Protein AF-A0A2U3A443-F1 (afdb_monomer_lite)

pLDDT: mean 76.54, std 14.45, range [34.06, 94.19]

Radius of gyration: 15.15 Å; chains: 1; bounding box: 35×27×41 Å

Secondary structure (DSSP, 8-state):
--HHHHHHHHHS-HHHHHHHHHHHTS---HHHHHHHHTS-HHHHHHHHHHHHHHH-SSS-SS-S---SHHHHHHHHHHHHHHHHHTT-EEEEEEEESEEEEEEE-TT--EEEEEEEEEETTEEEEEEEEEHHHHHHH-----

Sequence (142 aa):
MSTAAVLLLERLSSLERAVLVLREMLGCDMARIAEAVGHPEATCRELAATITARTDTGTRPWPREITGADRVARLLTAIVPALLAVGITMRPTDAAADPGALFHDPHGTLLGALALGIADNRVHTIHWLPAQQVGRETGEPT

Structure (mmCIF, N/CA/C/O backbone):
data_AF-A0A2U3A443-F1
#
_entry.id   AF-A0A2U3A443-F1
#
loop_
_atom_site.group_PDB
_atom_site.id
_atom_site.type_symbol
_atom_site.label_atom_id
_atom_site.label_alt_id
_atom_site.label_comp_id
_atom_site.label_asym_id
_atom_site.label_entity_id
_atom_site.label_seq_id
_atom_site.pdbx_PDB_ins_code
_atom_site.Cartn_x
_atom_site.Cartn_y
_atom_site.Cartn_z
_atom_site.occupancy
_atom_site.B_iso_or_equiv
_atom_site.auth_seq_id
_atom_site.auth_comp_id
_atom_site.auth_asym_id
_atom_site.auth_atom_id
_atom_site.pdbx_PDB_model_num
ATOM 1 N N . MET A 1 1 ? 19.203 5.567 -5.110 1.00 53.38 1 MET A N 1
ATOM 2 C CA . MET A 1 1 ? 18.473 5.469 -3.827 1.00 53.38 1 MET A CA 1
ATOM 3 C C . MET A 1 1 ? 19.439 5.494 -2.668 1.00 53.38 1 MET A C 1
ATOM 5 O O . MET A 1 1 ? 20.416 4.755 -2.708 1.00 53.38 1 MET A O 1
ATOM 9 N N . SER A 1 2 ? 19.131 6.295 -1.650 1.00 58.66 2 SER A N 1
ATOM 10 C CA . SER A 1 2 ? 19.770 6.195 -0.341 1.00 58.66 2 SER A CA 1
ATOM 11 C C . SER A 1 2 ? 19.328 4.895 0.336 1.00 58.66 2 SER A C 1
ATOM 13 O O . SER A 1 2 ? 18.132 4.611 0.408 1.00 58.66 2 SER A O 1
ATOM 15 N N . THR A 1 3 ? 20.274 4.104 0.837 1.00 62.72 3 THR A N 1
ATOM 16 C CA . THR A 1 3 ? 20.029 2.953 1.726 1.00 62.72 3 THR A CA 1
ATOM 17 C C . THR A 1 3 ? 19.163 3.323 2.932 1.00 62.72 3 THR A C 1
ATOM 19 O O . THR A 1 3 ? 18.426 2.476 3.431 1.00 62.72 3 THR A O 1
ATOM 22 N N . ALA A 1 4 ? 19.173 4.596 3.339 1.00 66.62 4 ALA A N 1
ATOM 23 C CA . ALA A 1 4 ? 18.350 5.117 4.424 1.00 66.62 4 ALA A CA 1
ATOM 24 C C . ALA A 1 4 ? 16.841 4.902 4.208 1.00 66.62 4 ALA A C 1
ATOM 26 O O . ALA A 1 4 ? 16.128 4.649 5.172 1.00 66.62 4 ALA A O 1
ATOM 27 N N . ALA A 1 5 ? 16.349 4.941 2.964 1.00 66.12 5 ALA A N 1
ATOM 28 C CA . ALA A 1 5 ? 14.924 4.758 2.680 1.00 66.12 5 ALA A CA 1
ATOM 29 C C . ALA A 1 5 ? 14.450 3.314 2.914 1.00 66.12 5 ALA A C 1
ATOM 31 O O . ALA A 1 5 ? 13.364 3.099 3.440 1.00 66.12 5 ALA A O 1
ATOM 32 N N . VAL A 1 6 ? 15.272 2.317 2.569 1.00 68.50 6 VAL A N 1
ATOM 33 C CA . VAL A 1 6 ? 14.946 0.903 2.828 1.00 68.50 6 VAL A CA 1
ATOM 34 C C . VAL A 1 6 ? 15.049 0.604 4.323 1.00 68.50 6 VAL A C 1
ATOM 36 O O . VAL A 1 6 ? 14.130 0.026 4.893 1.00 68.50 6 VAL A O 1
ATOM 39 N N . LEU A 1 7 ? 16.108 1.089 4.978 1.00 73.06 7 LEU A N 1
ATOM 40 C CA . LEU A 1 7 ? 16.286 0.945 6.427 1.00 73.06 7 LEU A CA 1
ATOM 41 C C . LEU A 1 7 ? 15.151 1.604 7.222 1.00 73.06 7 LEU A C 1
ATOM 43 O O . LEU A 1 7 ? 14.743 1.099 8.265 1.00 73.06 7 LEU A O 1
ATOM 47 N N . LEU A 1 8 ? 14.611 2.721 6.734 1.00 76.50 8 LEU A N 1
ATOM 48 C CA . LEU A 1 8 ? 13.441 3.352 7.331 1.00 76.50 8 LEU A CA 1
ATOM 49 C C . LEU A 1 8 ? 12.235 2.405 7.323 1.00 76.50 8 LEU A C 1
ATOM 51 O O . LEU A 1 8 ? 11.584 2.257 8.353 1.00 76.50 8 LEU A O 1
ATOM 55 N N . LEU A 1 9 ? 11.947 1.752 6.194 1.00 76.44 9 LEU A N 1
ATOM 56 C CA . LEU A 1 9 ? 10.821 0.818 6.092 1.00 76.44 9 LEU A CA 1
ATOM 57 C C . LEU A 1 9 ? 10.974 -0.354 7.050 1.00 76.44 9 LEU A C 1
ATOM 59 O O . LEU A 1 9 ? 9.990 -0.765 7.662 1.00 76.44 9 LEU A O 1
ATOM 63 N N . GLU A 1 10 ? 12.194 -0.864 7.203 1.00 79.25 10 GLU A N 1
ATOM 64 C CA . GLU A 1 10 ? 12.505 -1.957 8.127 1.00 79.25 10 GLU A CA 1
ATOM 65 C C . GLU A 1 10 ? 12.235 -1.585 9.592 1.00 79.25 10 GLU A C 1
ATOM 67 O O . GLU A 1 10 ? 11.918 -2.461 10.392 1.00 79.25 10 GLU A O 1
ATOM 72 N N . ARG A 1 11 ? 12.286 -0.293 9.945 1.00 83.44 11 ARG A N 1
ATOM 73 C CA . ARG A 1 11 ? 11.960 0.201 11.294 1.00 83.44 11 ARG A CA 1
ATOM 74 C C . ARG A 1 11 ? 10.465 0.408 11.538 1.00 83.44 11 ARG A C 1
ATOM 76 O O . ARG A 1 11 ? 10.071 0.576 12.689 1.00 83.44 11 ARG A O 1
ATOM 83 N N . LEU A 1 12 ? 9.650 0.454 10.486 1.00 86.00 12 LEU A N 1
ATOM 84 C CA . LEU A 1 12 ? 8.202 0.619 10.599 1.00 86.00 12 LEU A CA 1
ATOM 85 C C . LEU A 1 12 ? 7.518 -0.727 10.844 1.00 86.00 12 LEU A C 1
ATOM 87 O O . LEU A 1 12 ? 7.903 -1.743 10.259 1.00 86.00 12 LEU A O 1
ATOM 91 N N . SER A 1 13 ? 6.459 -0.710 11.655 1.00 88.69 13 SER A N 1
ATOM 92 C CA . SER A 1 13 ? 5.519 -1.833 11.746 1.00 88.69 13 SER A CA 1
ATOM 93 C C . SER A 1 13 ? 4.850 -2.109 10.391 1.00 88.69 13 SER A C 1
ATOM 95 O O . SER A 1 13 ? 4.821 -1.241 9.515 1.00 88.69 13 SER A O 1
ATOM 97 N N . SER A 1 14 ? 4.274 -3.304 10.205 1.00 89.25 14 SER A N 1
ATOM 98 C CA . SER A 1 14 ? 3.563 -3.651 8.962 1.00 89.25 14 SER A CA 1
ATOM 99 C C . SER A 1 14 ? 2.449 -2.653 8.635 1.00 89.25 14 SER A C 1
ATOM 101 O O . SER A 1 14 ? 2.334 -2.226 7.491 1.00 89.25 14 SER A O 1
ATOM 103 N N . LEU A 1 15 ? 1.688 -2.216 9.643 1.00 90.38 15 LEU A N 1
ATOM 104 C CA . LEU A 1 15 ? 0.618 -1.236 9.470 1.00 90.38 15 LEU A CA 1
ATOM 105 C C . LEU A 1 15 ? 1.158 0.143 9.064 1.00 90.38 15 LEU A C 1
ATOM 107 O O . LEU A 1 15 ? 0.685 0.728 8.095 1.00 90.38 15 LEU A O 1
ATOM 111 N N . GLU A 1 16 ? 2.176 0.659 9.755 1.00 90.88 16 GLU A N 1
ATOM 112 C CA . GLU A 1 16 ? 2.790 1.947 9.398 1.00 90.88 16 GLU A CA 1
ATOM 113 C C . GLU A 1 16 ? 3.404 1.916 7.999 1.00 90.88 16 GLU A C 1
ATOM 115 O O . GLU A 1 16 ? 3.292 2.878 7.240 1.00 90.88 16 GLU A O 1
ATOM 120 N N . ARG A 1 17 ? 4.035 0.794 7.641 1.00 90.44 17 ARG A N 1
ATOM 121 C CA . ARG A 1 17 ? 4.611 0.596 6.316 1.00 90.44 17 ARG A CA 1
ATOM 122 C C . ARG A 1 17 ? 3.524 0.557 5.246 1.00 90.44 17 ARG A C 1
ATOM 124 O O . ARG A 1 17 ? 3.692 1.202 4.216 1.00 90.44 17 ARG A O 1
ATOM 131 N N . ALA A 1 18 ? 2.411 -0.131 5.500 1.00 91.06 18 ALA A N 1
ATOM 132 C CA . ALA A 1 18 ? 1.263 -0.139 4.601 1.00 91.06 18 ALA A CA 1
ATOM 133 C C . ALA A 1 18 ? 0.691 1.276 4.415 1.00 91.06 18 ALA A C 1
ATOM 135 O O . ALA A 1 18 ? 0.575 1.733 3.281 1.00 91.06 18 ALA A O 1
ATOM 136 N N . VAL A 1 19 ? 0.439 2.016 5.502 1.00 91.88 19 VAL A N 1
ATOM 137 C CA . VAL A 1 19 ? -0.047 3.409 5.450 1.00 91.88 19 VAL A CA 1
ATOM 138 C C . VAL A 1 19 ? 0.905 4.306 4.651 1.00 91.88 19 VAL A C 1
ATOM 140 O O . VAL A 1 19 ? 0.457 5.081 3.806 1.00 91.88 19 VAL A O 1
ATOM 143 N N . LEU A 1 20 ? 2.219 4.185 4.867 1.00 87.88 20 LEU A N 1
ATOM 144 C CA . LEU A 1 20 ? 3.219 4.951 4.121 1.00 87.88 20 LEU A CA 1
ATOM 145 C C . LEU A 1 20 ? 3.192 4.624 2.621 1.00 87.88 20 LEU A C 1
ATOM 147 O O . LEU A 1 20 ? 3.253 5.533 1.797 1.00 87.88 20 LEU A O 1
ATOM 151 N N . VAL A 1 21 ? 3.111 3.343 2.261 1.00 86.56 21 VAL A N 1
ATOM 152 C CA . VAL A 1 21 ? 3.113 2.885 0.863 1.00 86.56 21 VAL A CA 1
ATOM 153 C C . VAL A 1 21 ? 1.837 3.313 0.144 1.00 86.56 21 VAL A C 1
ATOM 155 O O . VAL A 1 21 ? 1.916 3.890 -0.941 1.00 86.56 21 VAL A O 1
ATOM 158 N N . LEU A 1 22 ? 0.669 3.097 0.755 1.00 88.75 22 LEU A N 1
ATOM 159 C CA . LEU A 1 22 ? -0.617 3.491 0.179 1.00 88.75 22 LEU A CA 1
ATOM 160 C C . LEU A 1 22 ? -0.670 5.010 -0.068 1.00 88.75 22 LEU A C 1
ATOM 162 O O . LEU A 1 22 ? -1.090 5.451 -1.136 1.00 88.75 22 LEU A O 1
ATOM 166 N N . ARG A 1 23 ? -0.173 5.814 0.881 1.00 87.88 23 ARG A N 1
ATOM 167 C CA . ARG A 1 23 ? -0.141 7.280 0.767 1.00 87.88 23 ARG A CA 1
ATOM 168 C C . ARG A 1 23 ? 0.857 7.773 -0.276 1.00 87.88 23 ARG A C 1
ATOM 170 O O . ARG A 1 23 ? 0.533 8.620 -1.102 1.00 87.88 23 ARG A O 1
ATOM 177 N N . GLU A 1 24 ? 2.095 7.295 -0.211 1.00 82.31 24 GLU A N 1
ATOM 178 C CA . GLU A 1 24 ? 3.197 7.906 -0.958 1.00 82.31 24 GLU A CA 1
ATOM 179 C C . GLU A 1 24 ? 3.443 7.272 -2.325 1.00 82.31 24 GLU A C 1
ATOM 181 O O . GLU A 1 24 ? 3.887 7.977 -3.235 1.00 82.31 24 GLU A O 1
ATOM 186 N N . MET A 1 25 ? 3.202 5.965 -2.463 1.00 79.69 25 MET A N 1
ATOM 187 C CA . MET A 1 25 ? 3.473 5.217 -3.696 1.00 79.69 25 MET A CA 1
ATOM 188 C C . MET A 1 25 ? 2.206 5.029 -4.523 1.00 79.69 25 MET A C 1
ATOM 190 O O . MET A 1 25 ? 2.236 5.247 -5.728 1.00 79.69 25 MET A O 1
ATOM 194 N N . LEU A 1 26 ? 1.089 4.686 -3.876 1.00 80.12 26 LEU A N 1
ATOM 195 C CA . LEU A 1 26 ? -0.202 4.512 -4.554 1.00 80.12 26 LEU A CA 1
ATOM 196 C C . LEU A 1 26 ? -1.026 5.807 -4.618 1.00 80.12 26 LEU A C 1
ATOM 198 O O . LEU A 1 26 ? -2.033 5.858 -5.319 1.00 80.12 26 LEU A O 1
ATOM 202 N N . GLY A 1 27 ? -0.596 6.863 -3.920 1.00 81.81 27 GLY A N 1
ATOM 203 C CA . GLY A 1 27 ? -1.248 8.173 -3.965 1.00 81.81 27 GLY A CA 1
ATOM 204 C C . GLY A 1 27 ? -2.659 8.185 -3.372 1.00 81.81 27 GLY A C 1
ATOM 205 O O . GLY A 1 27 ? -3.460 9.038 -3.748 1.00 81.81 27 GLY A O 1
ATOM 206 N N . CYS A 1 28 ? -2.981 7.242 -2.482 1.00 86.69 28 CYS A N 1
ATOM 207 C CA . CYS A 1 28 ? -4.288 7.164 -1.837 1.00 86.69 28 CYS A CA 1
ATOM 208 C C . CYS A 1 28 ? -4.478 8.309 -0.831 1.00 86.69 28 CYS A C 1
ATOM 210 O O . CYS A 1 28 ? -3.571 8.649 -0.065 1.00 86.69 28 CYS A O 1
ATOM 212 N N . ASP A 1 29 ? -5.685 8.871 -0.803 1.00 90.25 29 ASP A N 1
ATOM 213 C CA . ASP A 1 29 ? -6.117 9.773 0.263 1.00 90.25 29 ASP A CA 1
ATOM 214 C C . ASP A 1 29 ? -6.342 9.019 1.591 1.00 90.25 29 ASP A C 1
ATOM 216 O O . ASP A 1 29 ? -6.368 7.787 1.641 1.00 90.25 29 ASP A O 1
ATOM 220 N N . MET A 1 30 ? -6.471 9.759 2.698 1.00 90.50 30 MET A N 1
ATOM 221 C CA . MET A 1 30 ? -6.606 9.149 4.029 1.00 90.50 30 MET A CA 1
ATOM 222 C C . MET A 1 30 ? -7.878 8.310 4.177 1.00 90.50 30 MET A C 1
ATOM 224 O O . MET A 1 30 ? -7.834 7.304 4.880 1.00 90.50 30 MET A O 1
ATOM 228 N N . ALA A 1 31 ? -8.976 8.692 3.520 1.00 91.19 31 ALA A N 1
ATOM 229 C CA . ALA A 1 31 ? -10.234 7.952 3.581 1.00 91.19 31 ALA A CA 1
ATOM 230 C C . ALA A 1 31 ? -10.078 6.571 2.930 1.00 91.19 31 ALA A C 1
ATOM 232 O O . ALA A 1 31 ? -10.384 5.552 3.543 1.00 91.19 31 ALA A O 1
ATOM 233 N N . ARG A 1 32 ? -9.476 6.519 1.739 1.00 89.81 32 ARG A N 1
ATOM 234 C CA . ARG A 1 32 ? -9.191 5.269 1.032 1.00 89.81 32 ARG A CA 1
ATOM 235 C C . ARG A 1 32 ? -8.174 4.396 1.766 1.00 89.81 32 ARG A C 1
ATOM 237 O O . ARG A 1 32 ? -8.288 3.176 1.749 1.00 89.81 32 ARG A O 1
ATOM 244 N N . ILE A 1 33 ? -7.191 4.994 2.443 1.00 92.75 33 ILE A N 1
ATOM 245 C CA . ILE A 1 33 ? -6.266 4.241 3.307 1.00 92.75 33 ILE A CA 1
ATOM 246 C C . ILE A 1 33 ? -7.008 3.622 4.489 1.00 92.75 33 ILE A C 1
ATOM 248 O O . ILE A 1 33 ? -6.773 2.457 4.791 1.00 92.75 33 ILE A O 1
ATOM 252 N N . ALA A 1 34 ? -7.879 4.388 5.148 1.00 93.38 34 ALA A N 1
ATOM 253 C CA . ALA A 1 34 ? -8.662 3.941 6.297 1.00 93.38 34 ALA A CA 1
ATOM 254 C C . ALA A 1 34 ? -9.528 2.722 5.954 1.00 93.38 34 ALA A C 1
ATOM 256 O O . ALA A 1 34 ? -9.492 1.720 6.670 1.00 93.38 34 ALA A O 1
ATOM 257 N N . GLU A 1 35 ? -10.224 2.785 4.816 1.00 91.44 35 GLU A N 1
ATOM 258 C CA . GLU A 1 35 ? -10.974 1.660 4.250 1.00 91.44 35 GLU A CA 1
ATOM 259 C C . GLU A 1 35 ? -10.056 0.462 3.983 1.00 91.44 35 GLU A C 1
ATOM 261 O O . GLU A 1 35 ? -10.313 -0.638 4.467 1.00 91.44 35 GLU A O 1
ATOM 266 N N . ALA A 1 36 ? -8.937 0.684 3.287 1.00 90.94 36 ALA A N 1
ATOM 267 C CA . ALA A 1 36 ? -8.047 -0.391 2.869 1.00 90.94 36 ALA A CA 1
ATOM 268 C C . ALA A 1 36 ? -7.353 -1.123 4.028 1.00 90.94 36 ALA A C 1
ATOM 270 O O . ALA A 1 36 ? -7.102 -2.321 3.919 1.00 90.94 36 ALA A O 1
ATOM 271 N N . VAL A 1 37 ? -7.025 -0.429 5.125 1.00 92.50 37 VAL A N 1
ATOM 272 C CA . VAL A 1 37 ? -6.365 -1.035 6.299 1.00 92.50 37 VAL A CA 1
ATOM 273 C C . VAL A 1 37 ? -7.341 -1.414 7.419 1.00 92.50 37 VAL A C 1
ATOM 275 O O . VAL A 1 37 ? -6.917 -1.974 8.429 1.00 92.50 37 VAL A O 1
ATOM 278 N N . GLY A 1 38 ? -8.633 -1.102 7.271 1.00 90.88 38 GLY A N 1
ATOM 279 C CA . GLY A 1 38 ? -9.667 -1.416 8.259 1.00 90.88 38 GLY A CA 1
ATOM 280 C C . GLY A 1 38 ? -9.524 -0.653 9.580 1.00 90.88 38 GLY A C 1
ATOM 281 O O . GLY A 1 38 ? -9.815 -1.200 10.648 1.00 90.88 38 GLY A O 1
ATOM 282 N N . HIS A 1 39 ? -9.046 0.595 9.546 1.00 93.06 39 HIS A N 1
ATOM 283 C CA . HIS A 1 39 ? -8.893 1.444 10.734 1.00 93.06 39 HIS A CA 1
ATOM 284 C C . HIS A 1 39 ? -9.566 2.805 10.557 1.00 93.06 39 HIS A C 1
ATOM 286 O O . HIS A 1 39 ? -9.687 3.278 9.432 1.00 93.06 39 HIS A O 1
ATOM 292 N N . PRO A 1 40 ? -9.979 3.478 11.649 1.00 94.12 40 PRO A N 1
ATOM 293 C CA . PRO A 1 40 ? -10.539 4.821 11.557 1.00 94.12 40 PRO A CA 1
ATOM 294 C C . PRO A 1 40 ? -9.566 5.808 10.901 1.00 94.12 40 PRO A C 1
ATOM 296 O O . PRO A 1 40 ? -8.369 5.805 11.192 1.00 94.12 40 PRO A O 1
ATOM 299 N N . GLU A 1 41 ? -10.091 6.728 10.090 1.00 94.19 41 GLU A N 1
ATOM 300 C CA . GLU A 1 41 ? -9.273 7.719 9.377 1.00 94.19 41 GLU A CA 1
ATOM 301 C C . GLU A 1 41 ? -8.410 8.571 10.324 1.00 94.19 41 GLU A C 1
ATOM 303 O O . GLU A 1 41 ? -7.262 8.889 10.010 1.00 94.19 41 GLU A O 1
ATOM 308 N N . ALA A 1 42 ? -8.924 8.893 11.515 1.00 93.25 42 ALA A N 1
ATOM 309 C CA . ALA A 1 42 ? -8.171 9.601 12.548 1.00 93.25 42 ALA A CA 1
ATOM 310 C C . ALA A 1 42 ? -6.902 8.835 12.966 1.00 93.25 42 ALA A C 1
ATOM 312 O O . ALA A 1 42 ? -5.818 9.415 12.998 1.00 93.25 42 ALA A O 1
ATOM 313 N N . THR A 1 43 ? -7.009 7.521 13.181 1.00 93.19 43 THR A N 1
ATOM 314 C CA . THR A 1 43 ? -5.870 6.651 13.503 1.00 93.19 43 THR A CA 1
ATOM 315 C C . THR A 1 43 ? -4.854 6.632 12.361 1.00 93.19 43 THR A C 1
ATOM 317 O O . THR A 1 43 ? -3.653 6.764 12.591 1.00 93.19 43 THR A O 1
ATOM 320 N N . CYS A 1 44 ? -5.312 6.541 11.110 1.00 94.00 44 CYS A N 1
ATOM 321 C CA . CYS A 1 44 ? -4.427 6.595 9.945 1.00 94.00 44 CYS A CA 1
ATOM 322 C C . CYS A 1 44 ? -3.690 7.941 9.834 1.00 94.00 44 CYS A C 1
ATOM 324 O O . CYS A 1 44 ? -2.499 7.960 9.517 1.00 94.00 44 CYS A O 1
ATOM 326 N N . ARG A 1 45 ? -4.360 9.060 10.143 1.00 91.94 45 ARG A N 1
ATOM 327 C CA . ARG A 1 45 ? -3.759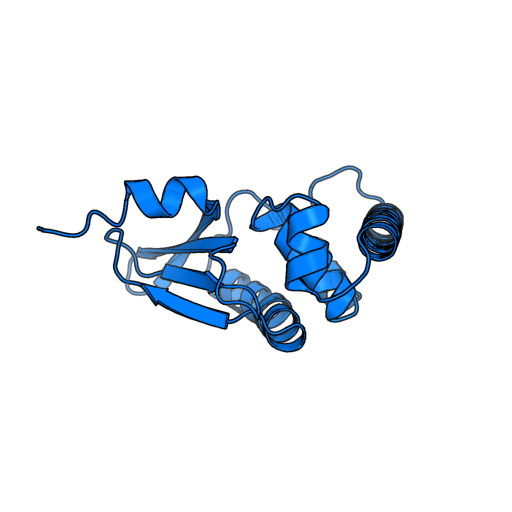 10.406 10.173 1.00 91.94 45 ARG A CA 1
ATOM 328 C C . ARG A 1 45 ? -2.706 10.548 11.274 1.00 91.94 45 ARG A C 1
ATOM 330 O O . ARG A 1 45 ? -1.640 11.111 11.026 1.00 91.94 45 ARG A O 1
ATOM 337 N N . GLU A 1 46 ? -2.963 10.012 12.462 1.00 92.50 46 GLU A N 1
ATOM 338 C CA . GLU A 1 46 ? -1.998 9.999 13.569 1.00 92.50 46 GLU A CA 1
ATOM 339 C C . GLU A 1 46 ? -0.760 9.165 13.227 1.00 92.50 46 GLU A C 1
ATOM 341 O O . GLU A 1 46 ? 0.372 9.625 13.401 1.00 92.50 46 GLU A O 1
ATOM 346 N N . LEU A 1 47 ? -0.952 7.972 12.657 1.00 91.19 47 LEU A N 1
ATOM 347 C CA . LEU A 1 47 ? 0.148 7.141 12.164 1.00 91.19 47 LEU A CA 1
ATOM 348 C C . LEU A 1 47 ? 0.954 7.886 11.099 1.00 91.19 47 LEU A C 1
ATOM 350 O O . LEU A 1 47 ? 2.177 7.967 11.190 1.00 91.19 47 LEU A O 1
ATOM 354 N N . ALA A 1 48 ? 0.271 8.493 10.128 1.00 87.31 48 ALA A N 1
ATOM 355 C CA . ALA A 1 48 ? 0.873 9.300 9.077 1.00 87.31 48 ALA A CA 1
ATOM 356 C C . ALA A 1 48 ? 1.748 10.436 9.631 1.00 87.31 48 ALA A C 1
ATOM 358 O O . ALA A 1 48 ? 2.858 10.635 9.132 1.00 87.31 48 ALA A O 1
ATOM 359 N N . ALA A 1 49 ? 1.270 11.154 10.649 1.00 87.62 49 ALA A N 1
ATOM 360 C CA . ALA A 1 49 ? 2.020 12.209 11.322 1.00 87.62 49 ALA A CA 1
ATOM 361 C C . ALA A 1 49 ? 3.223 11.649 12.094 1.00 87.62 49 ALA A C 1
ATOM 363 O O . ALA A 1 49 ? 4.322 12.200 12.018 1.00 87.62 49 ALA A O 1
ATOM 364 N N . THR A 1 50 ? 3.045 10.518 12.779 1.00 86.81 50 THR A N 1
ATOM 365 C CA . THR A 1 50 ? 4.111 9.890 13.568 1.00 86.81 50 THR A CA 1
ATOM 366 C C . THR A 1 50 ? 5.221 9.328 12.677 1.00 86.81 50 THR A C 1
ATOM 368 O O . THR A 1 50 ? 6.397 9.428 13.029 1.00 86.81 50 THR A O 1
ATOM 371 N N . ILE A 1 51 ? 4.874 8.781 11.507 1.00 85.44 51 ILE A N 1
ATOM 372 C CA . ILE A 1 51 ? 5.838 8.374 10.480 1.00 85.44 51 ILE A CA 1
ATOM 373 C C . ILE A 1 51 ? 6.612 9.602 10.002 1.00 85.44 51 ILE A C 1
ATOM 375 O O . ILE A 1 51 ? 7.837 9.587 10.058 1.00 85.44 51 ILE A O 1
ATOM 379 N N . THR A 1 52 ? 5.928 10.685 9.614 1.00 80.25 52 THR A N 1
ATOM 380 C CA . THR A 1 52 ? 6.580 11.925 9.159 1.00 80.25 52 THR A CA 1
ATOM 381 C C . THR A 1 52 ? 7.570 12.463 10.196 1.00 80.25 52 THR A C 1
ATOM 383 O O . THR A 1 52 ? 8.719 12.742 9.854 1.00 80.25 52 THR A O 1
ATOM 386 N N . ALA A 1 53 ? 7.171 12.522 11.469 1.00 79.19 53 ALA A N 1
ATOM 387 C CA . ALA A 1 53 ? 8.048 12.933 12.564 1.00 79.19 53 ALA A CA 1
ATOM 388 C C . ALA A 1 53 ? 9.275 12.014 12.720 1.00 79.19 53 ALA A C 1
ATOM 390 O O . ALA A 1 53 ? 10.379 12.491 12.955 1.00 79.19 53 ALA A O 1
ATOM 391 N N . ARG A 1 54 ? 9.113 10.696 12.534 1.00 74.50 54 ARG A N 1
ATOM 392 C CA . ARG A 1 54 ? 10.224 9.725 12.565 1.00 74.50 54 ARG A CA 1
ATOM 393 C C . ARG A 1 54 ? 11.146 9.802 11.358 1.00 74.50 54 ARG A C 1
ATOM 395 O O . ARG A 1 54 ? 12.282 9.342 11.444 1.00 74.50 54 ARG A O 1
ATOM 402 N N . THR A 1 55 ? 10.651 10.309 10.234 1.00 67.31 55 THR A N 1
ATOM 403 C CA . THR A 1 55 ? 11.432 10.370 9.001 1.00 67.31 55 THR A CA 1
ATOM 404 C C . THR A 1 55 ? 12.399 11.539 8.934 1.00 67.31 55 THR A C 1
ATOM 406 O O . THR A 1 55 ? 13.259 11.457 8.071 1.00 67.31 55 THR A O 1
ATOM 409 N N . ASP A 1 56 ? 12.272 12.570 9.786 1.00 59.84 56 ASP A N 1
ATOM 410 C CA . ASP A 1 56 ? 13.176 13.731 10.015 1.00 59.84 56 ASP A CA 1
ATOM 411 C C . ASP A 1 56 ? 13.918 14.327 8.792 1.00 59.84 56 ASP A C 1
ATOM 413 O O . ASP A 1 56 ? 14.938 14.995 8.912 1.00 59.84 56 ASP A O 1
ATOM 417 N N . THR A 1 57 ? 13.450 14.068 7.570 1.00 51.97 57 THR A N 1
ATOM 418 C CA . THR A 1 57 ? 14.237 14.314 6.348 1.00 51.97 57 THR A CA 1
ATOM 419 C C . THR A 1 57 ? 13.613 15.359 5.443 1.00 51.97 57 THR A C 1
ATOM 421 O O . THR A 1 57 ? 14.231 15.713 4.443 1.00 51.97 57 THR A O 1
ATOM 424 N N . GLY A 1 58 ? 12.402 15.854 5.739 1.00 51.19 58 GLY A N 1
ATOM 425 C CA . GLY A 1 58 ? 11.702 16.855 4.913 1.00 51.19 58 GLY A CA 1
ATOM 426 C C . GLY A 1 58 ? 11.539 16.463 3.433 1.00 51.19 58 GLY A C 1
ATOM 427 O O . GLY A 1 58 ? 11.113 17.272 2.615 1.00 51.19 58 GLY A O 1
ATOM 428 N N . THR A 1 59 ? 11.885 15.223 3.082 1.00 51.56 59 THR A N 1
ATOM 429 C CA . THR A 1 59 ? 12.065 14.729 1.722 1.00 51.56 59 THR A CA 1
ATOM 430 C C . THR A 1 59 ? 11.208 13.485 1.584 1.00 51.56 59 THR A C 1
ATOM 432 O O . THR A 1 59 ? 11.196 12.635 2.474 1.00 51.56 59 THR A O 1
ATOM 435 N N . ARG A 1 60 ? 10.490 13.361 0.464 1.00 56.66 60 ARG A N 1
ATOM 436 C CA . ARG A 1 60 ? 9.754 12.139 0.125 1.00 56.66 60 ARG A CA 1
ATOM 437 C C . ARG A 1 60 ? 10.720 10.946 0.253 1.00 56.66 60 ARG A C 1
ATOM 439 O O . ARG A 1 60 ? 11.732 10.943 -0.448 1.00 56.66 60 ARG A O 1
ATOM 446 N N . PRO A 1 61 ? 10.444 9.934 1.098 1.00 59.09 61 PRO A N 1
ATOM 447 C CA . PRO A 1 61 ? 11.382 8.828 1.319 1.00 59.09 61 PRO A CA 1
ATOM 448 C C . PRO A 1 61 ? 11.569 7.938 0.077 1.00 59.09 61 PRO A C 1
ATOM 450 O O . PRO A 1 61 ? 12.430 7.061 0.055 1.00 59.09 61 PRO A O 1
ATOM 453 N N . TRP A 1 62 ? 10.791 8.180 -0.979 1.00 59.38 62 TRP A N 1
ATOM 454 C CA . TRP A 1 62 ? 10.732 7.376 -2.188 1.00 59.38 62 TRP A CA 1
ATOM 455 C C . TRP A 1 62 ? 11.298 8.127 -3.395 1.00 59.38 62 TRP A C 1
ATOM 457 O O . TRP A 1 62 ? 10.872 9.254 -3.668 1.00 59.38 62 TRP A O 1
ATOM 467 N N . PRO A 1 63 ? 12.215 7.519 -4.164 1.00 55.22 63 PRO A N 1
ATOM 468 C CA . PRO A 1 63 ? 12.582 8.050 -5.469 1.00 55.22 63 PRO A CA 1
ATOM 469 C C . PRO A 1 63 ? 11.420 7.869 -6.459 1.00 55.22 63 PRO A C 1
ATOM 471 O O . PRO A 1 63 ? 10.630 6.933 -6.343 1.00 55.22 63 PRO A O 1
ATOM 474 N N . ARG A 1 64 ? 11.354 8.729 -7.480 1.00 54.00 64 ARG A N 1
ATOM 475 C CA . ARG A 1 64 ? 10.432 8.541 -8.615 1.00 54.00 64 ARG A CA 1
ATOM 476 C C . ARG A 1 64 ? 10.740 7.286 -9.437 1.00 54.00 64 ARG A C 1
ATOM 478 O O . ARG A 1 64 ? 9.849 6.785 -10.106 1.00 54.00 64 ARG A O 1
ATOM 485 N N . GLU A 1 65 ? 11.979 6.799 -9.376 1.00 58.53 65 GLU A N 1
ATOM 486 C CA . GLU A 1 65 ? 12.453 5.651 -10.143 1.00 58.53 65 GLU A CA 1
ATOM 487 C C . GLU A 1 65 ? 13.432 4.803 -9.318 1.00 58.53 65 GLU A C 1
ATOM 489 O O . GLU A 1 65 ? 14.289 5.336 -8.601 1.00 58.53 65 GLU A O 1
ATOM 494 N N . ILE A 1 66 ? 13.311 3.476 -9.405 1.00 67.00 66 ILE A N 1
ATOM 495 C CA . ILE A 1 66 ? 14.183 2.521 -8.711 1.00 67.00 66 ILE A CA 1
ATOM 496 C C . ILE A 1 66 ? 14.863 1.646 -9.751 1.00 67.00 66 ILE A C 1
ATOM 498 O O . ILE A 1 66 ? 14.242 0.750 -10.311 1.00 67.00 66 ILE A O 1
ATOM 502 N N . THR A 1 67 ? 16.155 1.897 -9.963 1.00 66.06 67 THR A N 1
ATOM 503 C CA . THR A 1 67 ? 16.944 1.195 -10.978 1.00 66.06 67 THR A CA 1
ATOM 504 C C . THR A 1 67 ? 17.855 0.126 -10.373 1.00 66.06 67 THR A C 1
ATOM 506 O O . THR A 1 67 ? 18.657 0.408 -9.470 1.00 66.06 67 THR A O 1
ATOM 509 N N . GLY A 1 68 ? 17.785 -1.092 -10.914 1.00 70.12 68 GLY A N 1
ATOM 510 C CA . GLY A 1 68 ? 18.662 -2.225 -10.594 1.00 70.12 68 GLY A CA 1
ATOM 511 C C . GLY A 1 68 ? 18.002 -3.315 -9.740 1.00 70.12 68 GLY A C 1
ATOM 512 O O . GLY A 1 68 ? 17.366 -3.027 -8.724 1.00 70.12 68 GLY A O 1
ATOM 513 N N . ALA A 1 69 ? 18.221 -4.574 -10.134 1.00 69.75 69 ALA A N 1
ATOM 514 C CA . ALA A 1 69 ? 17.527 -5.753 -9.610 1.00 69.75 69 ALA A CA 1
ATOM 515 C C . ALA A 1 69 ? 17.620 -5.919 -8.082 1.00 69.75 69 ALA A C 1
ATOM 517 O O . ALA A 1 69 ? 16.595 -6.108 -7.436 1.00 69.75 69 ALA A O 1
ATOM 518 N N . ASP A 1 70 ? 18.803 -5.770 -7.475 1.00 76.50 70 ASP A N 1
ATOM 519 C CA . ASP A 1 70 ? 18.962 -5.890 -6.014 1.00 76.50 70 ASP A CA 1
ATOM 520 C C . ASP A 1 70 ? 18.153 -4.849 -5.236 1.00 76.50 70 ASP A C 1
ATOM 522 O O . ASP A 1 70 ? 17.636 -5.113 -4.149 1.00 76.50 70 ASP A O 1
ATOM 526 N N . ARG A 1 71 ? 18.038 -3.637 -5.788 1.00 74.00 71 ARG A N 1
ATOM 527 C CA . ARG A 1 71 ? 17.306 -2.541 -5.146 1.00 74.00 71 ARG A CA 1
ATOM 528 C C . ARG A 1 71 ? 15.805 -2.746 -5.261 1.00 74.00 71 ARG A C 1
ATOM 530 O O . ARG A 1 71 ? 15.102 -2.568 -4.270 1.00 74.00 71 ARG A O 1
ATOM 537 N N . VAL A 1 72 ? 15.346 -3.175 -6.434 1.00 74.94 72 VAL A N 1
ATOM 538 C CA . VAL A 1 72 ? 13.961 -3.596 -6.660 1.00 74.94 72 VAL A CA 1
ATOM 539 C C . VAL A 1 72 ? 13.588 -4.746 -5.724 1.00 74.94 72 VAL A C 1
ATOM 541 O O . VAL A 1 72 ? 12.589 -4.654 -5.018 1.00 74.94 72 VAL A O 1
ATOM 544 N N . ALA A 1 73 ? 14.421 -5.785 -5.636 1.00 78.62 73 ALA A N 1
ATOM 545 C CA . ALA A 1 73 ? 14.165 -6.935 -4.776 1.00 78.62 73 ALA A CA 1
ATOM 546 C C . ALA A 1 73 ? 14.034 -6.529 -3.302 1.00 78.62 73 ALA A C 1
ATOM 548 O O . ALA A 1 73 ? 13.057 -6.884 -2.652 1.00 78.62 73 ALA A O 1
ATOM 549 N N . ARG A 1 74 ? 14.965 -5.721 -2.776 1.00 80.00 74 ARG A N 1
ATOM 550 C CA . ARG A 1 74 ? 14.908 -5.249 -1.378 1.00 80.00 74 ARG A CA 1
ATOM 551 C C . ARG A 1 74 ? 13.658 -4.431 -1.079 1.00 80.00 74 ARG A C 1
ATOM 553 O O . ARG A 1 74 ? 13.042 -4.616 -0.033 1.00 80.00 74 ARG A O 1
ATOM 560 N N . LEU A 1 75 ? 13.287 -3.540 -1.992 1.00 79.06 75 LEU A N 1
ATOM 561 C CA . LEU A 1 75 ? 12.072 -2.746 -1.877 1.00 79.06 75 LEU A CA 1
ATOM 562 C C . LEU A 1 75 ? 10.833 -3.643 -1.784 1.00 79.06 75 LEU A C 1
ATOM 564 O O . LEU A 1 75 ? 10.037 -3.505 -0.857 1.00 79.06 75 LEU A O 1
ATOM 568 N N . LEU A 1 76 ? 10.683 -4.560 -2.742 1.00 80.75 76 LEU A N 1
ATOM 569 C CA . LEU A 1 76 ? 9.538 -5.461 -2.799 1.00 80.75 76 LEU A CA 1
ATOM 570 C C . LEU A 1 76 ? 9.475 -6.338 -1.543 1.00 80.75 76 LEU A C 1
ATOM 572 O O . LEU A 1 76 ? 8.409 -6.454 -0.947 1.00 80.75 76 LEU A O 1
ATOM 576 N N . THR A 1 77 ? 10.614 -6.850 -1.067 1.00 84.50 77 THR A N 1
ATOM 577 C CA . THR A 1 77 ? 10.699 -7.614 0.189 1.00 84.50 77 THR A CA 1
ATOM 578 C C . THR A 1 77 ? 10.257 -6.804 1.408 1.00 84.50 77 THR A C 1
ATOM 580 O O . THR A 1 77 ? 9.630 -7.355 2.308 1.00 84.50 77 THR A O 1
ATOM 583 N N . ALA A 1 78 ? 10.540 -5.500 1.459 1.00 84.19 78 ALA A N 1
ATOM 584 C CA . ALA A 1 78 ? 10.089 -4.661 2.566 1.00 84.19 78 ALA A CA 1
ATOM 585 C C . ALA A 1 78 ? 8.577 -4.383 2.499 1.00 84.19 78 ALA A C 1
ATOM 587 O O . ALA A 1 78 ? 7.894 -4.408 3.525 1.00 84.19 78 ALA A O 1
ATOM 588 N N . ILE A 1 79 ? 8.046 -4.108 1.306 1.00 85.94 79 ILE A N 1
ATOM 589 C CA . ILE A 1 79 ? 6.694 -3.564 1.121 1.00 85.94 79 ILE A CA 1
ATOM 590 C C . ILE A 1 79 ? 5.628 -4.650 0.995 1.00 85.94 79 ILE A C 1
ATOM 592 O O . ILE A 1 79 ? 4.589 -4.556 1.647 1.00 85.94 79 ILE A O 1
ATOM 596 N N . VAL A 1 80 ? 5.868 -5.674 0.174 1.00 87.88 80 VAL A N 1
ATOM 597 C CA . VAL A 1 80 ? 4.855 -6.682 -0.170 1.00 87.88 80 VAL A CA 1
ATOM 598 C C . VAL A 1 80 ? 4.299 -7.383 1.077 1.00 87.88 80 VAL A C 1
ATOM 600 O O . VAL A 1 80 ? 3.077 -7.418 1.216 1.00 87.88 80 VAL A O 1
ATOM 603 N N . PRO A 1 81 ? 5.116 -7.846 2.047 1.00 90.25 81 PRO A N 1
ATOM 604 C CA . PRO A 1 81 ? 4.580 -8.471 3.256 1.00 90.25 81 PRO A CA 1
ATOM 605 C C . PRO A 1 81 ? 3.696 -7.534 4.085 1.00 90.25 81 PRO A C 1
ATOM 607 O O . PRO A 1 81 ? 2.725 -7.982 4.685 1.00 90.25 81 PRO A O 1
ATOM 610 N N . ALA A 1 82 ? 4.007 -6.234 4.114 1.00 89.81 82 ALA A N 1
ATOM 611 C CA . ALA A 1 82 ? 3.217 -5.255 4.854 1.00 89.81 82 ALA A CA 1
ATOM 612 C C . ALA A 1 82 ? 1.851 -5.003 4.203 1.00 89.81 82 ALA A C 1
ATOM 614 O O . ALA A 1 82 ? 0.855 -4.902 4.913 1.00 89.81 82 ALA A O 1
ATOM 615 N N . LEU A 1 83 ? 1.797 -4.953 2.869 1.00 90.44 83 LEU A N 1
ATOM 616 C CA . LEU A 1 83 ? 0.542 -4.832 2.124 1.00 90.44 83 LEU A CA 1
ATOM 617 C C . LEU A 1 83 ? -0.334 -6.081 2.293 1.00 90.44 83 LEU A C 1
ATOM 619 O O . LEU A 1 83 ? -1.517 -5.965 2.603 1.00 90.44 83 LEU A O 1
ATOM 623 N N . LEU A 1 84 ? 0.257 -7.273 2.174 1.00 90.62 84 LEU A N 1
ATOM 624 C CA . LEU A 1 84 ? -0.459 -8.534 2.392 1.00 90.62 84 LEU A CA 1
ATOM 625 C C . LEU A 1 84 ? -0.992 -8.648 3.830 1.00 90.62 84 LEU A C 1
ATOM 627 O O . LEU A 1 84 ? -2.099 -9.139 4.035 1.00 90.62 84 LEU A O 1
ATOM 631 N N . ALA A 1 85 ? -0.240 -8.165 4.826 1.00 90.00 85 ALA A N 1
ATOM 632 C CA . ALA A 1 85 ? -0.641 -8.213 6.234 1.00 90.00 85 ALA A CA 1
ATOM 633 C C . ALA A 1 85 ? -1.891 -7.377 6.555 1.00 90.00 85 ALA A C 1
ATOM 635 O O . ALA A 1 85 ? -2.570 -7.673 7.535 1.00 90.00 85 ALA A O 1
ATOM 636 N N . VAL A 1 86 ? -2.201 -6.358 5.747 1.00 91.06 86 VAL A N 1
ATOM 637 C CA . VAL A 1 86 ? -3.435 -5.562 5.870 1.00 91.06 86 VAL A CA 1
ATOM 638 C C . VAL A 1 86 ? -4.509 -5.985 4.857 1.00 91.06 86 VAL A C 1
ATOM 640 O O . VAL A 1 86 ? -5.516 -5.307 4.705 1.00 91.06 86 VAL A O 1
ATOM 643 N N . GLY A 1 87 ? -4.310 -7.112 4.164 1.00 89.56 87 GLY A N 1
ATOM 644 C CA . GLY A 1 87 ? -5.292 -7.695 3.248 1.00 89.56 87 GLY A CA 1
ATOM 645 C C . GLY A 1 87 ? -5.303 -7.108 1.835 1.00 89.56 87 GLY A C 1
ATOM 646 O O . GLY A 1 87 ? -6.208 -7.428 1.066 1.00 89.56 87 GLY A O 1
ATOM 647 N N . ILE A 1 88 ? -4.304 -6.299 1.455 1.00 92.31 88 ILE A N 1
ATOM 648 C CA . ILE A 1 88 ? -4.148 -5.880 0.056 1.00 92.31 88 ILE A CA 1
ATOM 649 C C . ILE A 1 88 ? -3.796 -7.098 -0.791 1.00 92.31 88 ILE A C 1
ATOM 651 O O . ILE A 1 88 ? -2.848 -7.823 -0.487 1.00 92.31 88 ILE A O 1
ATOM 655 N N . THR A 1 89 ? -4.507 -7.286 -1.897 1.00 90.81 89 THR A N 1
ATOM 656 C CA . THR A 1 89 ? -4.205 -8.332 -2.876 1.00 90.81 89 THR A CA 1
ATOM 657 C C . THR A 1 89 ? -3.491 -7.750 -4.090 1.00 90.81 89 THR A C 1
ATOM 659 O O . THR 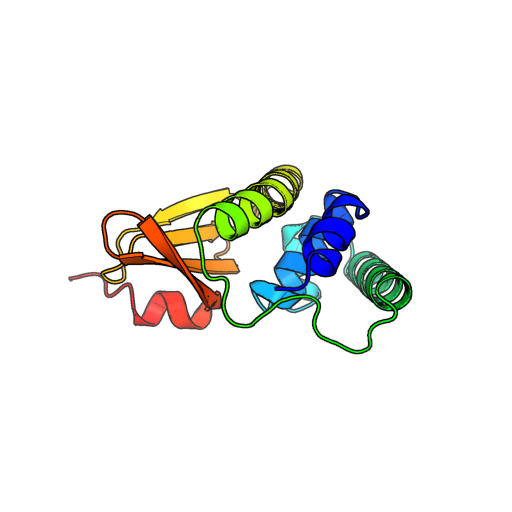A 1 89 ? -3.754 -6.625 -4.515 1.00 90.81 89 THR A O 1
ATOM 662 N N . MET A 1 90 ? -2.562 -8.526 -4.652 1.00 86.81 90 MET A N 1
ATOM 663 C CA . MET A 1 90 ? -1.793 -8.160 -5.841 1.00 86.81 90 MET A CA 1
ATOM 664 C C . MET A 1 90 ? -2.118 -9.141 -6.963 1.00 86.81 90 MET A C 1
ATOM 666 O O . MET A 1 90 ? -1.842 -10.334 -6.839 1.00 86.81 90 MET A O 1
ATOM 670 N N . ARG A 1 91 ? -2.705 -8.656 -8.058 1.00 83.75 91 ARG A N 1
ATOM 671 C CA . ARG A 1 91 ? -3.001 -9.469 -9.244 1.00 83.75 91 ARG A CA 1
ATOM 672 C C . ARG A 1 91 ? -2.043 -9.109 -10.376 1.00 83.75 91 ARG A C 1
ATOM 674 O O . ARG A 1 91 ? -2.037 -7.945 -10.766 1.00 83.75 91 ARG A O 1
ATOM 681 N N . PRO A 1 92 ? -1.266 -10.060 -10.920 1.00 77.69 92 PRO A N 1
ATOM 682 C CA . PRO A 1 92 ? -0.445 -9.811 -12.099 1.00 77.69 92 PRO A CA 1
ATOM 683 C C . PRO A 1 92 ? -1.292 -9.307 -13.269 1.00 77.69 92 PRO A C 1
ATOM 685 O O . PRO A 1 92 ? -2.442 -9.725 -13.426 1.00 77.69 92 PRO A O 1
ATOM 688 N N . THR A 1 93 ? -0.724 -8.418 -14.075 1.00 74.88 93 THR A N 1
ATOM 689 C CA . THR A 1 93 ? -1.342 -7.945 -15.312 1.00 74.88 93 THR A CA 1
ATOM 690 C C . THR A 1 93 ? -0.289 -7.747 -16.392 1.00 74.88 93 THR A C 1
ATOM 692 O O . THR A 1 93 ? 0.793 -7.237 -16.110 1.00 74.88 93 THR A O 1
ATOM 695 N N . ASP A 1 94 ? -0.639 -8.113 -17.621 1.00 65.62 94 ASP A N 1
ATOM 696 C CA . ASP A 1 94 ? 0.162 -7.866 -18.827 1.00 65.62 94 ASP A CA 1
ATOM 697 C C . ASP A 1 94 ? -0.369 -6.648 -19.613 1.00 65.62 94 ASP A C 1
ATOM 699 O O . ASP A 1 94 ? -0.042 -6.443 -20.779 1.00 65.62 94 ASP A O 1
ATOM 703 N N . ALA A 1 95 ? -1.247 -5.849 -18.992 1.00 56.16 95 ALA A N 1
ATOM 704 C CA . ALA A 1 95 ? -2.126 -4.905 -19.681 1.00 56.16 95 ALA A CA 1
ATOM 705 C C . ALA A 1 95 ? -1.454 -3.702 -20.363 1.00 56.16 95 ALA A C 1
ATOM 707 O O . ALA A 1 95 ? -2.153 -2.936 -21.019 1.00 56.16 95 ALA A O 1
ATOM 708 N N . ALA A 1 96 ? -0.143 -3.499 -20.230 1.00 52.41 96 ALA A N 1
ATOM 709 C CA . ALA A 1 96 ? 0.505 -2.293 -20.740 1.00 52.41 96 ALA A CA 1
ATOM 710 C C . ALA A 1 96 ? 1.901 -2.554 -21.318 1.00 52.41 96 ALA A C 1
ATOM 712 O O . ALA A 1 96 ? 2.834 -1.872 -20.929 1.00 52.41 96 ALA A O 1
ATOM 713 N N . ALA A 1 97 ? 2.070 -3.534 -22.217 1.00 54.34 97 ALA A N 1
ATOM 714 C CA . ALA A 1 97 ? 3.347 -3.897 -22.877 1.00 54.34 97 ALA A CA 1
ATOM 715 C C . ALA A 1 97 ? 4.511 -4.332 -21.946 1.00 54.34 97 ALA A C 1
ATOM 717 O O . ALA A 1 97 ? 5.409 -5.044 -22.388 1.00 54.34 97 ALA A O 1
ATOM 718 N N . ASP A 1 98 ? 4.438 -3.977 -20.667 1.00 59.25 98 ASP A N 1
ATOM 719 C CA . ASP A 1 98 ? 5.328 -4.269 -19.562 1.00 59.25 98 ASP A CA 1
ATOM 720 C C . ASP A 1 98 ? 4.545 -5.054 -18.491 1.00 59.25 98 ASP A C 1
ATOM 722 O O . ASP A 1 98 ? 3.399 -4.707 -18.174 1.00 59.25 98 ASP A O 1
ATOM 726 N N . PRO A 1 99 ? 5.132 -6.107 -17.900 1.00 68.69 99 PRO A N 1
ATOM 727 C CA . PRO A 1 99 ? 4.489 -6.869 -16.837 1.00 68.69 99 PRO A CA 1
ATOM 728 C C . PRO A 1 99 ? 4.292 -6.012 -15.585 1.00 68.69 99 PRO A C 1
ATOM 730 O O . PRO A 1 99 ? 5.158 -5.237 -15.186 1.00 68.69 99 PRO A O 1
ATOM 733 N N . GLY A 1 100 ? 3.157 -6.176 -14.916 1.00 80.12 100 GLY A N 1
ATOM 734 C CA . GLY A 1 100 ? 2.785 -5.364 -13.765 1.00 80.12 100 GLY A CA 1
ATOM 735 C C . GLY A 1 100 ? 1.932 -6.102 -12.742 1.00 80.12 100 GLY A C 1
ATOM 736 O O . GLY A 1 100 ? 1.686 -7.304 -12.843 1.00 80.12 100 GLY A O 1
ATOM 737 N N . ALA A 1 101 ? 1.465 -5.371 -11.733 1.00 84.44 101 ALA A N 1
ATOM 738 C CA . ALA A 1 101 ? 0.519 -5.876 -10.746 1.00 84.44 101 ALA A CA 1
ATOM 739 C C . ALA A 1 101 ? -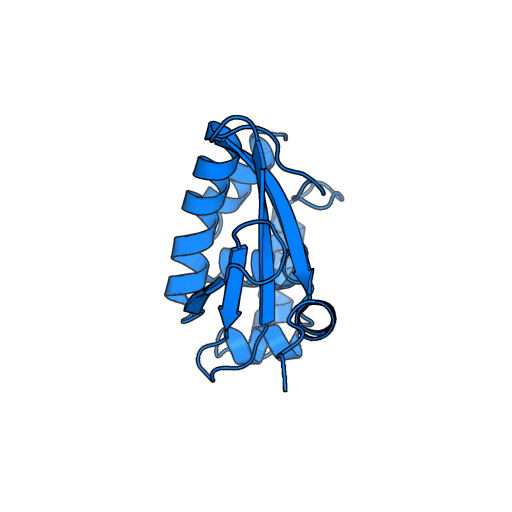0.522 -4.817 -10.379 1.00 84.44 101 ALA A C 1
ATOM 741 O O . ALA A 1 101 ? -0.182 -3.671 -10.103 1.00 84.44 101 ALA A O 1
ATOM 742 N N . LEU A 1 102 ? -1.785 -5.228 -10.336 1.00 86.38 102 LEU A N 1
ATOM 743 C CA . LEU A 1 102 ? -2.920 -4.466 -9.832 1.00 86.38 102 LEU A CA 1
ATOM 744 C C . LEU A 1 102 ? -3.065 -4.688 -8.325 1.00 86.38 102 LEU A C 1
ATOM 746 O O . LEU A 1 102 ? -3.053 -5.833 -7.868 1.00 86.38 102 LEU A O 1
ATOM 750 N N . PHE A 1 103 ? -3.262 -3.615 -7.567 1.00 88.25 103 PHE A N 1
ATOM 751 C CA . PHE A 1 103 ? -3.463 -3.647 -6.120 1.00 88.25 103 PHE A CA 1
ATOM 752 C C . PHE A 1 103 ? -4.932 -3.446 -5.792 1.00 88.25 103 PHE A C 1
ATOM 754 O O . PHE A 1 103 ? -5.501 -2.424 -6.171 1.00 88.25 103 PHE A O 1
ATOM 761 N N . HIS A 1 104 ? -5.520 -4.378 -5.050 1.00 90.50 104 HIS A N 1
ATOM 762 C CA . HIS A 1 104 ? -6.889 -4.251 -4.563 1.00 90.50 104 HIS A CA 1
ATOM 763 C C . HIS A 1 104 ? -6.921 -4.280 -3.042 1.00 90.50 104 HIS A C 1
ATOM 765 O O . HIS A 1 104 ? -6.145 -5.008 -2.421 1.00 90.50 104 HIS A O 1
ATOM 771 N N . ASP A 1 105 ? -7.818 -3.500 -2.454 1.00 91.06 105 ASP A N 1
ATOM 772 C CA . ASP A 1 105 ? -8.106 -3.561 -1.024 1.00 91.06 105 ASP A CA 1
ATOM 773 C C . ASP A 1 105 ? -8.843 -4.870 -0.641 1.00 91.06 105 ASP A C 1
ATOM 775 O O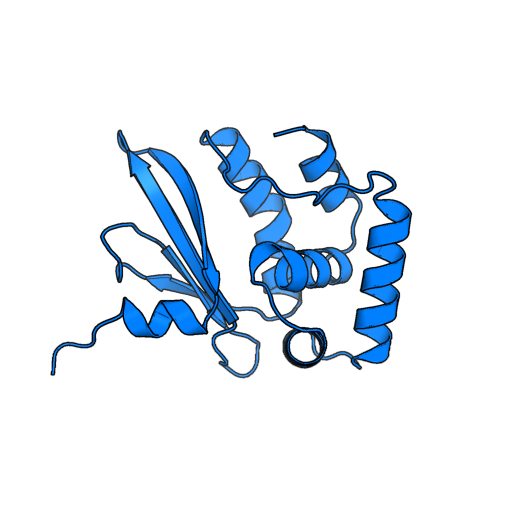 . ASP A 1 105 ? -9.225 -5.650 -1.525 1.00 91.06 105 ASP A O 1
ATOM 779 N N . PRO A 1 106 ? -9.071 -5.136 0.661 1.00 89.06 106 PRO A N 1
ATOM 780 C CA . PRO A 1 106 ? -9.813 -6.316 1.112 1.00 89.06 106 PRO A CA 1
ATOM 781 C C . PRO A 1 106 ? -11.261 -6.396 0.600 1.00 89.06 106 PRO A C 1
ATOM 783 O O . PRO A 1 106 ? -11.874 -7.462 0.647 1.00 89.06 106 PRO A O 1
ATOM 786 N N . HIS A 1 107 ? -11.817 -5.283 0.120 1.00 89.25 107 HIS A N 1
ATOM 787 C CA . HIS A 1 107 ? -13.163 -5.177 -0.435 1.00 89.25 107 HIS A CA 1
ATOM 788 C C . HIS A 1 107 ? -13.193 -5.339 -1.966 1.00 89.25 107 HIS A C 1
ATOM 790 O O . HIS A 1 107 ? -14.272 -5.364 -2.556 1.00 89.25 107 HIS A O 1
ATOM 796 N N . GLY A 1 108 ? -12.033 -5.498 -2.614 1.00 86.12 108 GLY A N 1
ATOM 797 C CA . GLY A 1 108 ? -11.903 -5.641 -4.063 1.00 86.12 108 GLY A CA 1
ATOM 798 C C . GLY A 1 108 ? -11.811 -4.315 -4.826 1.00 86.12 108 GLY A C 1
ATOM 799 O O . GLY A 1 108 ? -11.835 -4.328 -6.055 1.00 86.12 108 GLY A O 1
ATOM 800 N N . THR A 1 109 ? -11.675 -3.177 -4.144 1.00 88.38 109 THR A N 1
ATOM 801 C CA . THR A 1 109 ? -11.499 -1.865 -4.781 1.00 88.38 109 THR A CA 1
ATOM 802 C C . THR A 1 109 ? -10.087 -1.733 -5.340 1.00 88.38 109 THR A C 1
ATOM 804 O O . THR A 1 109 ? -9.112 -1.942 -4.619 1.00 88.38 109 THR A O 1
ATOM 807 N N . LEU A 1 110 ? -9.950 -1.330 -6.607 1.00 87.25 110 LEU A N 1
ATOM 808 C CA . LEU A 1 110 ? -8.648 -1.049 -7.216 1.00 87.25 110 LEU A CA 1
ATOM 809 C C . LEU A 1 110 ? -8.010 0.200 -6.583 1.00 87.25 110 LEU A C 1
ATOM 811 O O . LEU A 1 110 ? -8.534 1.307 -6.699 1.00 87.25 110 LEU A O 1
ATOM 815 N N . LEU A 1 111 ? -6.846 0.024 -5.960 1.00 86.00 111 LEU A N 1
ATOM 816 C CA . LEU A 1 111 ? -6.051 1.095 -5.349 1.00 86.00 111 LEU A CA 1
ATOM 817 C C . LEU A 1 111 ? -5.030 1.691 -6.326 1.00 86.00 111 LEU A C 1
ATOM 819 O O . LEU A 1 111 ? -4.711 2.877 -6.257 1.00 86.00 111 LEU A O 1
ATOM 823 N N . GLY A 1 112 ? -4.538 0.885 -7.266 1.00 82.19 112 GLY A N 1
ATOM 824 C CA . GLY A 1 112 ? -3.575 1.301 -8.281 1.00 82.19 112 GLY A CA 1
ATOM 825 C C . GLY A 1 112 ? -2.897 0.112 -8.944 1.00 82.19 112 GLY A C 1
ATOM 826 O O . GLY A 1 112 ? -3.282 -1.037 -8.731 1.00 82.19 112 GLY A O 1
ATOM 827 N N . ALA A 1 113 ? -1.871 0.388 -9.736 1.00 81.19 113 ALA A N 1
ATOM 828 C CA . ALA A 1 113 ? -1.033 -0.620 -10.359 1.00 81.19 113 ALA A CA 1
ATOM 829 C C . ALA A 1 113 ? 0.451 -0.264 -10.239 1.00 81.19 113 ALA A C 1
ATOM 831 O O . ALA A 1 113 ? 0.821 0.898 -10.058 1.00 81.19 113 ALA A O 1
ATOM 832 N N . LEU A 1 114 ? 1.304 -1.274 -10.371 1.00 80.25 114 LEU A N 1
ATOM 833 C CA . LEU A 1 114 ? 2.708 -1.096 -10.711 1.00 80.25 114 LEU A CA 1
ATOM 834 C C . LEU A 1 114 ? 2.946 -1.673 -12.106 1.00 80.25 114 LEU A C 1
ATOM 836 O O . LEU A 1 114 ? 2.417 -2.737 -12.419 1.00 80.25 114 LEU A O 1
ATOM 840 N N . ALA A 1 115 ? 3.763 -1.002 -12.905 1.00 76.88 115 ALA A N 1
ATOM 841 C CA . ALA A 1 115 ? 4.324 -1.535 -14.140 1.00 76.88 115 ALA A CA 1
ATOM 842 C C . ALA A 1 115 ? 5.836 -1.720 -13.958 1.00 76.88 115 ALA A C 1
ATOM 844 O O . ALA A 1 115 ? 6.507 -0.866 -13.367 1.00 76.88 115 ALA A O 1
ATOM 845 N N . LEU A 1 116 ? 6.365 -2.852 -14.414 1.00 76.44 116 LEU A N 1
ATOM 846 C CA . LEU A 1 116 ? 7.785 -3.181 -14.376 1.00 76.44 116 LEU A CA 1
ATOM 847 C C . LEU A 1 116 ? 8.376 -2.965 -15.763 1.00 76.44 116 LEU A C 1
ATOM 849 O O . LEU A 1 116 ? 8.106 -3.745 -16.666 1.00 76.44 116 LEU A O 1
ATOM 853 N N . GLY A 1 117 ? 9.256 -1.979 -15.907 1.00 71.12 117 GLY A N 1
ATOM 854 C CA . GLY A 1 117 ? 10.107 -1.901 -17.089 1.00 71.12 117 GLY A CA 1
ATOM 855 C C . GLY A 1 117 ? 11.098 -3.064 -17.068 1.00 71.12 117 GLY A C 1
ATOM 856 O O . GLY A 1 117 ? 11.914 -3.165 -16.136 1.00 71.12 117 GLY A O 1
ATOM 857 N N . ILE A 1 118 ? 11.017 -3.954 -18.060 1.00 70.88 118 ILE A N 1
ATOM 858 C CA . ILE A 1 118 ? 11.948 -5.074 -18.241 1.00 70.88 118 ILE A CA 1
ATOM 859 C C . ILE A 1 118 ? 12.816 -4.842 -19.478 1.00 70.88 118 ILE A C 1
ATOM 861 O O . ILE A 1 118 ? 12.330 -4.654 -20.585 1.00 70.88 118 ILE A O 1
ATOM 865 N N . ALA A 1 119 ? 14.128 -4.943 -19.289 1.00 66.94 119 ALA A N 1
ATOM 866 C CA . ALA A 1 119 ? 15.141 -4.817 -20.325 1.00 66.94 119 ALA A CA 1
ATOM 867 C C . ALA A 1 119 ? 16.227 -5.851 -20.030 1.00 66.94 119 ALA A C 1
ATOM 869 O O . ALA A 1 119 ? 16.543 -6.111 -18.866 1.00 66.94 119 ALA A O 1
ATOM 870 N N . ASP A 1 120 ? 16.752 -6.497 -21.071 1.00 67.69 120 ASP A N 1
ATOM 871 C CA . ASP A 1 120 ? 17.767 -7.554 -20.950 1.00 67.69 120 ASP A CA 1
ATOM 872 C C . ASP A 1 120 ? 17.390 -8.667 -19.945 1.00 67.69 120 ASP A C 1
ATOM 874 O O . ASP A 1 120 ? 18.220 -9.155 -19.174 1.00 67.69 120 ASP A O 1
ATOM 878 N N . ASN A 1 121 ? 16.109 -9.064 -19.926 1.00 62.06 121 ASN A N 1
ATOM 879 C CA . ASN A 1 121 ? 15.551 -10.079 -19.018 1.00 62.06 121 ASN A CA 1
ATOM 880 C C . ASN A 1 121 ? 15.706 -9.741 -17.516 1.00 62.06 121 ASN A C 1
ATOM 882 O O . ASN A 1 121 ? 15.778 -10.631 -16.664 1.00 62.06 121 ASN A O 1
ATOM 886 N N . ARG A 1 122 ? 15.788 -8.448 -17.175 1.00 60.41 122 ARG A N 1
ATOM 887 C CA . ARG A 1 122 ? 15.859 -7.942 -15.799 1.00 60.41 122 ARG A CA 1
ATOM 888 C C . ARG A 1 122 ? 14.916 -6.759 -15.607 1.00 60.41 122 ARG A C 1
ATOM 890 O O . ARG A 1 122 ? 14.775 -5.912 -16.481 1.00 60.41 122 ARG A O 1
ATOM 897 N N . VAL A 1 123 ? 14.312 -6.672 -14.422 1.00 66.00 123 VAL A N 1
ATOM 898 C CA . VAL A 1 123 ? 13.538 -5.489 -14.025 1.00 66.00 123 VAL A CA 1
ATOM 899 C C . VAL A 1 123 ? 14.503 -4.317 -13.845 1.00 66.00 123 VAL A C 1
ATOM 901 O O . VAL A 1 123 ? 15.358 -4.345 -12.951 1.00 66.00 123 VAL A O 1
ATOM 904 N N . HIS A 1 124 ? 14.380 -3.301 -14.696 1.00 63.62 124 HIS A N 1
ATOM 905 C CA . HIS A 1 124 ? 15.194 -2.090 -14.624 1.00 63.62 124 HIS A CA 1
ATOM 906 C C . HIS A 1 124 ? 14.443 -0.915 -14.007 1.00 63.62 124 HIS A C 1
ATOM 908 O O . HIS A 1 124 ? 15.105 -0.073 -13.409 1.00 63.62 124 HIS A O 1
ATOM 914 N N . THR A 1 125 ? 13.108 -0.877 -14.088 1.00 65.06 125 THR A N 1
ATOM 915 C CA . THR A 1 125 ? 12.316 0.246 -13.573 1.00 65.06 125 THR A CA 1
ATOM 916 C C . THR A 1 125 ? 10.982 -0.223 -12.982 1.00 65.06 125 THR A C 1
ATOM 918 O O . THR A 1 125 ? 10.406 -1.207 -13.432 1.00 65.06 125 THR A O 1
ATOM 921 N N . ILE A 1 126 ? 10.491 0.481 -11.956 1.00 70.56 126 ILE A N 1
ATOM 922 C CA . ILE A 1 126 ? 9.122 0.348 -11.440 1.00 70.56 126 ILE A CA 1
ATOM 923 C C . ILE A 1 126 ? 8.416 1.689 -11.626 1.00 70.56 126 ILE A C 1
ATOM 925 O O . ILE A 1 126 ? 8.912 2.710 -11.143 1.00 70.56 126 ILE A O 1
ATOM 929 N N . HIS A 1 127 ? 7.251 1.665 -12.264 1.00 72.12 127 HIS A N 1
ATOM 930 C CA . HIS A 1 127 ? 6.348 2.803 -12.395 1.00 72.12 127 HIS A CA 1
ATOM 931 C C . HIS A 1 127 ? 5.066 2.546 -11.603 1.00 72.12 127 HIS A C 1
ATOM 933 O O . HIS A 1 127 ? 4.494 1.463 -11.688 1.00 72.12 127 HIS A O 1
ATOM 939 N N . TRP A 1 128 ? 4.609 3.539 -10.841 1.00 73.12 128 TRP A N 1
ATOM 940 C CA . TRP A 1 128 ? 3.350 3.467 -10.097 1.00 73.12 128 TRP A CA 1
ATOM 941 C C . TRP A 1 128 ? 2.258 4.203 -10.860 1.00 73.12 128 TRP A C 1
ATOM 943 O O . TRP A 1 128 ? 2.421 5.375 -11.206 1.00 73.12 128 TRP A O 1
ATOM 953 N N . LEU A 1 129 ? 1.148 3.516 -11.096 1.00 71.75 129 LEU A N 1
ATOM 954 C CA . LEU A 1 129 ? -0.017 4.047 -11.783 1.00 71.75 129 LEU A CA 1
ATOM 955 C C . LEU A 1 129 ? -1.167 4.152 -10.773 1.00 71.75 129 LEU A C 1
ATOM 957 O O . LEU A 1 129 ? -1.613 3.130 -10.247 1.00 71.75 129 LEU A O 1
ATOM 961 N N . PRO A 1 130 ? -1.669 5.356 -10.462 1.00 69.56 130 PRO A N 1
ATOM 962 C CA . PRO A 1 130 ? -2.850 5.492 -9.616 1.00 69.56 130 PRO A CA 1
ATOM 963 C C . PRO A 1 130 ? -4.073 4.861 -10.300 1.00 69.56 130 PRO A C 1
ATOM 965 O O . PRO A 1 130 ? -4.162 4.862 -11.528 1.00 69.56 130 PRO A O 1
ATOM 968 N N . ALA A 1 131 ? -5.039 4.358 -9.520 1.00 69.44 131 ALA A N 1
ATOM 969 C CA . ALA A 1 131 ? -6.200 3.597 -10.019 1.00 69.44 131 ALA A CA 1
ATOM 970 C C . ALA A 1 131 ? -6.927 4.251 -11.212 1.00 69.44 131 ALA A C 1
ATOM 972 O O . ALA A 1 131 ? -7.313 3.582 -12.166 1.00 69.44 131 ALA A O 1
ATOM 973 N N . GLN A 1 132 ? -7.045 5.579 -11.193 1.00 65.56 132 GLN A N 1
ATOM 974 C CA . GLN A 1 132 ? -7.665 6.388 -12.248 1.00 65.56 132 GLN A CA 1
ATOM 975 C C . GLN A 1 132 ? -6.940 6.362 -13.608 1.00 65.56 132 GLN A C 1
ATOM 977 O O . GLN A 1 132 ? -7.546 6.684 -14.628 1.00 65.56 132 GLN A O 1
ATOM 982 N N . GLN A 1 133 ? -5.654 6.003 -13.639 1.00 63.34 133 GLN A N 1
ATOM 983 C CA . GLN A 1 133 ? -4.874 5.852 -14.873 1.00 63.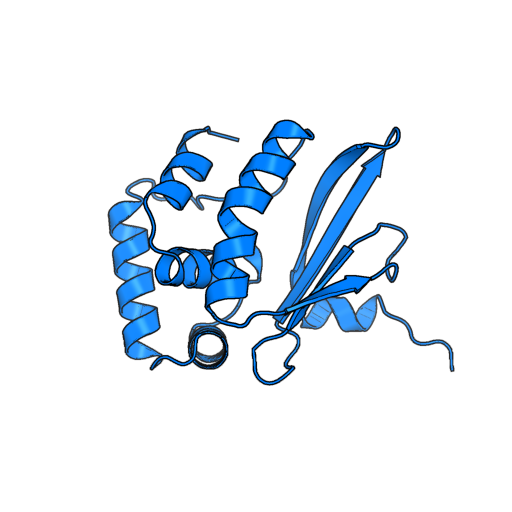34 133 GLN A CA 1
ATOM 984 C C . GLN A 1 133 ? -4.900 4.414 -15.402 1.00 63.34 133 GLN A C 1
ATOM 986 O O . GLN A 1 133 ? -4.873 4.228 -16.613 1.00 63.34 133 GLN A O 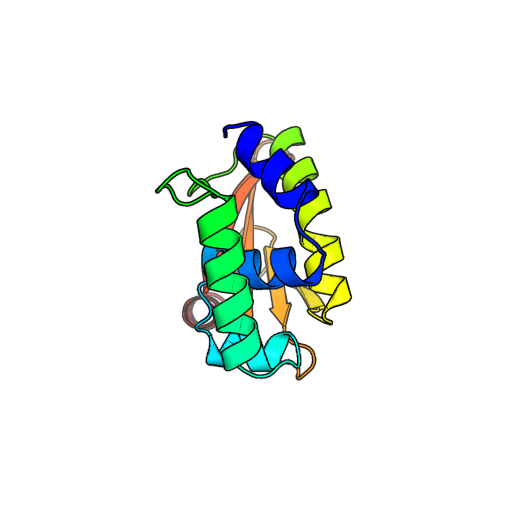1
ATOM 991 N N . VAL A 1 134 ? -5.066 3.419 -14.523 1.00 64.25 134 VAL A N 1
ATOM 992 C CA . VAL A 1 134 ? -5.090 1.994 -14.895 1.00 64.25 134 VAL A CA 1
ATOM 993 C C . VAL A 1 134 ? -6.195 1.696 -15.914 1.00 64.25 134 VAL A C 1
ATOM 995 O O . VAL A 1 134 ? -5.935 1.045 -16.922 1.00 64.25 134 VAL A O 1
ATOM 998 N N . GLY A 1 135 ? -7.404 2.231 -15.702 1.00 55.84 135 GLY A N 1
ATOM 999 C CA . GLY A 1 135 ? -8.566 2.022 -16.582 1.00 55.84 135 GLY A CA 1
ATOM 1000 C C . GLY A 1 135 ? -8.476 2.683 -17.965 1.00 55.84 135 GLY A C 1
ATOM 1001 O O . GLY A 1 135 ? -9.274 2.369 -18.840 1.00 55.84 135 GLY A O 1
ATOM 1002 N N . ARG A 1 136 ? -7.526 3.605 -18.185 1.00 51.78 136 ARG A N 1
ATOM 1003 C CA . ARG A 1 136 ? -7.296 4.219 -19.508 1.00 51.78 136 ARG A CA 1
ATOM 1004 C C . ARG A 1 136 ? -6.362 3.393 -20.391 1.00 51.78 136 ARG A C 1
ATOM 1006 O O . ARG A 1 136 ? -6.417 3.542 -21.606 1.00 51.78 136 ARG A O 1
ATOM 1013 N N . GLU A 1 137 ? -5.527 2.553 -19.786 1.00 48.03 137 GLU A N 1
ATOM 1014 C CA . GLU A 1 137 ? -4.524 1.734 -20.479 1.00 48.03 137 GLU A CA 1
ATOM 1015 C C . GLU A 1 137 ? -4.988 0.281 -20.661 1.00 48.03 137 GLU A C 1
ATOM 1017 O O . GLU A 1 137 ? -4.635 -0.357 -21.646 1.00 48.03 137 GLU A O 1
ATOM 1022 N N . THR A 1 138 ? -5.865 -0.216 -19.781 1.00 49.09 138 THR A N 1
ATOM 1023 C CA . THR A 1 138 ? -6.457 -1.571 -19.829 1.00 49.09 138 THR A CA 1
ATOM 1024 C C . THR A 1 138 ? -7.585 -1.705 -20.854 1.00 49.09 138 THR A C 1
ATOM 1026 O O . THR A 1 138 ? -8.554 -2.397 -20.576 1.00 49.09 138 THR A O 1
ATOM 1029 N N . GLY A 1 139 ? -7.490 -1.055 -22.021 1.00 40.62 139 GLY A N 1
ATOM 1030 C CA . GLY A 1 139 ? -8.500 -1.138 -23.079 1.00 40.62 139 GLY A CA 1
ATOM 1031 C C . GLY A 1 139 ? -8.995 -2.573 -23.286 1.00 40.62 139 GLY A C 1
ATOM 1032 O O . GLY A 1 139 ? -8.320 -3.380 -23.921 1.00 40.62 139 GLY A O 1
ATOM 1033 N N . GLU A 1 140 ? -10.160 -2.884 -22.715 1.00 35.91 140 GLU A N 1
ATOM 1034 C CA . GLU A 1 140 ? -10.872 -4.127 -22.970 1.00 35.91 140 GLU A CA 1
ATOM 1035 C C . GLU A 1 140 ? -11.244 -4.101 -24.455 1.00 35.91 140 GLU A C 1
ATOM 1037 O O . GLU A 1 140 ? -11.900 -3.148 -24.899 1.00 35.91 140 GLU A O 1
ATOM 1042 N N . PRO A 1 141 ? -10.813 -5.084 -25.264 1.00 34.06 141 PRO A N 1
ATOM 1043 C CA . PRO A 1 141 ? -11.380 -5.233 -26.585 1.00 34.06 141 PRO A CA 1
ATOM 1044 C C . PRO A 1 141 ? -12.834 -5.682 -26.401 1.00 34.06 141 PRO A C 1
ATOM 1046 O O . PRO A 1 141 ? -13.124 -6.578 -25.609 1.00 34.06 141 PRO A O 1
ATOM 1049 N N . THR A 1 142 ? -13.725 -4.991 -27.108 1.00 40.41 142 THR A N 1
ATOM 1050 C CA . THR A 1 142 ? -15.150 -5.318 -27.264 1.00 40.41 142 THR A CA 1
ATOM 1051 C C . THR A 1 142 ? -15.372 -6.769 -27.678 1.00 40.41 142 THR A C 1
ATOM 1053 O O . THR A 1 142 ? -14.560 -7.277 -28.486 1.00 40.41 142 THR A O 1
#

Foldseek 3Di:
DPPVLLVLLVPDDLLLLQLLCLCQQLVDDLVVSCQQQVHDSVVSVVSVVVSVVVSPPPDSSDDQKDFDQVRVVSVCVSRVVSSVVSPWDWDWDPQAVFIKTWIAGNVRHTSWMWGFDDDPNGGGIIHTGHPVRVVVRNPDDD